Protein AF-A0A9W7WI39-F1 (afdb_monomer_lite)

Sequence (140 aa):
MQDAYNVEIGFVKQILSLNLVPRKNATNCGKNDTSLCDFSEMWYGVFLWAVVSSLVFHLPAALLALATLRRHKMARFFPIAILLMGIIGPLFEGVLTSAAIAGVYKAAGKSMFSLEALVYGVGQSLCIFIISFLRILATL

Structure (mmCIF, N/CA/C/O backbone):
data_AF-A0A9W7WI39-F1
#
_entry.id   AF-A0A9W7WI39-F1
#
loop_
_atom_site.group_PDB
_atom_site.id
_atom_site.type_symbol
_atom_site.label_atom_id
_atom_site.label_alt_id
_atom_site.label_comp_id
_atom_site.label_asym_id
_atom_site.label_entity_id
_atom_site.label_seq_id
_atom_site.pdbx_PDB_ins_code
_atom_site.Cartn_x
_atom_site.Cartn_y
_atom_site.Cartn_z
_atom_site.occupancy
_atom_site.B_iso_or_equiv
_atom_site.auth_seq_id
_atom_site.auth_comp_id
_atom_site.auth_asym_id
_atom_site.auth_atom_id
_atom_site.pdbx_PDB_model_num
ATOM 1 N N . MET A 1 1 ? 25.135 12.520 17.293 1.00 61.25 1 MET A N 1
ATOM 2 C CA . MET A 1 1 ? 24.264 13.053 16.215 1.00 61.25 1 MET A CA 1
ATOM 3 C C . MET A 1 1 ? 24.560 12.378 14.880 1.00 61.25 1 MET A C 1
ATOM 5 O O . MET A 1 1 ? 23.618 11.959 14.225 1.00 61.25 1 MET A O 1
ATOM 9 N N . GLN A 1 2 ? 25.839 12.199 14.520 1.00 70.56 2 GLN A N 1
ATOM 10 C CA . GLN A 1 2 ? 26.267 11.526 13.285 1.00 70.56 2 GLN A CA 1
ATOM 11 C C . GLN A 1 2 ? 25.755 10.063 13.173 1.00 70.56 2 GLN A C 1
ATOM 13 O O . GLN A 1 2 ? 25.346 9.604 12.114 1.00 70.56 2 GLN A O 1
ATOM 18 N N . ASP A 1 3 ? 25.705 9.322 14.279 1.00 74.94 3 ASP A N 1
ATOM 19 C CA . ASP A 1 3 ? 25.291 7.908 14.239 1.00 74.94 3 ASP A CA 1
ATOM 20 C C . ASP A 1 3 ? 23.775 7.725 14.085 1.00 74.94 3 ASP A C 1
ATOM 22 O O . ASP A 1 3 ? 23.326 6.807 13.407 1.00 74.94 3 ASP A O 1
ATOM 26 N N . ALA A 1 4 ? 22.978 8.640 14.647 1.00 71.25 4 ALA A N 1
ATOM 27 C CA . ALA A 1 4 ? 21.520 8.586 14.558 1.00 71.25 4 ALA A CA 1
ATOM 28 C C . ALA A 1 4 ? 21.022 8.813 13.121 1.00 71.25 4 ALA A C 1
ATOM 30 O O . ALA A 1 4 ? 20.144 8.081 12.672 1.00 71.25 4 ALA A O 1
ATOM 31 N N . TYR A 1 5 ? 21.626 9.750 12.371 1.00 75.94 5 TYR A N 1
ATOM 32 C CA . TYR A 1 5 ? 21.258 9.933 10.962 1.00 75.94 5 TYR A CA 1
ATOM 33 C C . TYR A 1 5 ? 21.665 8.722 10.120 1.00 75.94 5 TYR A C 1
ATOM 35 O O . TYR A 1 5 ? 20.943 8.348 9.205 1.00 75.94 5 TYR A O 1
ATOM 43 N N . ASN A 1 6 ? 22.814 8.096 10.402 1.00 78.25 6 ASN A N 1
ATOM 44 C CA . ASN A 1 6 ? 23.265 6.931 9.639 1.00 78.25 6 ASN A CA 1
ATOM 45 C C . ASN A 1 6 ? 22.315 5.748 9.840 1.00 78.25 6 ASN A C 1
ATOM 47 O O . ASN A 1 6 ? 22.000 5.040 8.884 1.00 78.25 6 ASN A O 1
ATOM 51 N N . VAL A 1 7 ? 21.826 5.567 11.070 1.00 79.25 7 VAL A N 1
ATOM 52 C CA . VAL A 1 7 ? 20.806 4.565 11.400 1.00 79.25 7 VAL A CA 1
ATOM 53 C C . VAL A 1 7 ? 19.485 4.880 10.700 1.00 79.25 7 VAL A C 1
ATOM 55 O O . VAL A 1 7 ? 18.900 3.982 10.101 1.00 79.25 7 VAL A O 1
ATOM 58 N N . GLU A 1 8 ? 19.037 6.137 10.711 1.00 79.19 8 GLU A N 1
ATOM 59 C CA . GLU A 1 8 ? 17.804 6.554 10.033 1.00 79.19 8 GLU A CA 1
ATOM 60 C C . GLU A 1 8 ? 17.891 6.341 8.515 1.00 79.19 8 GLU A C 1
ATOM 62 O O . GLU A 1 8 ? 17.022 5.700 7.926 1.00 79.19 8 GLU A O 1
ATOM 67 N N . ILE A 1 9 ? 18.982 6.779 7.882 1.00 77.31 9 ILE A N 1
ATOM 68 C CA . ILE A 1 9 ? 19.222 6.578 6.447 1.00 77.31 9 ILE A CA 1
ATOM 69 C C . ILE A 1 9 ? 19.330 5.085 6.120 1.00 77.31 9 ILE A C 1
ATOM 71 O O . ILE A 1 9 ? 18.782 4.641 5.112 1.00 77.31 9 ILE A O 1
ATOM 75 N N . GLY A 1 10 ? 19.996 4.292 6.963 1.00 77.12 10 GLY A N 1
ATOM 76 C CA . GLY A 1 10 ? 20.097 2.842 6.800 1.00 77.12 10 GLY A CA 1
ATOM 77 C C . GLY A 1 10 ? 18.735 2.153 6.866 1.00 77.12 10 GLY A C 1
ATOM 78 O O . GLY A 1 10 ? 18.413 1.334 6.005 1.00 77.12 10 GLY A O 1
ATOM 79 N N . PHE A 1 11 ? 17.904 2.540 7.833 1.00 78.25 11 PHE A N 1
ATOM 80 C CA . PHE A 1 11 ? 16.552 2.019 8.008 1.00 78.25 11 PHE A CA 1
ATOM 81 C C . PHE A 1 11 ? 15.632 2.400 6.845 1.00 78.25 11 PHE A C 1
ATOM 83 O O . PHE A 1 11 ? 14.968 1.537 6.271 1.00 78.25 11 PHE A O 1
ATOM 90 N N . VAL A 1 12 ? 15.645 3.668 6.428 1.00 75.31 12 VAL A N 1
ATOM 91 C CA . VAL A 1 12 ? 14.885 4.141 5.262 1.00 75.31 12 VAL A CA 1
ATOM 92 C C . VAL A 1 12 ? 15.345 3.412 4.004 1.00 75.31 12 VAL A C 1
ATOM 94 O O . VAL A 1 12 ? 14.517 2.931 3.236 1.00 75.31 12 VAL A O 1
ATOM 97 N N . LYS A 1 13 ? 16.656 3.234 3.813 1.00 72.81 13 LYS A N 1
ATOM 98 C CA . LYS A 1 13 ? 17.196 2.475 2.682 1.00 72.81 13 LYS A CA 1
ATOM 99 C C . LYS A 1 13 ? 16.758 1.011 2.720 1.00 72.81 13 LYS A C 1
ATOM 101 O O . LYS A 1 13 ? 16.452 0.477 1.664 1.00 72.81 13 LYS A O 1
ATOM 106 N N . GLN A 1 14 ? 16.679 0.387 3.894 1.00 75.31 14 GLN A N 1
ATOM 107 C CA . GLN A 1 14 ? 16.212 -0.993 4.067 1.00 75.31 14 GLN A CA 1
ATOM 108 C C . GLN A 1 14 ? 14.711 -1.152 3.786 1.00 75.31 14 GLN A C 1
ATOM 110 O O . GLN A 1 14 ? 14.293 -2.155 3.202 1.00 75.31 14 GLN A O 1
ATOM 115 N N . ILE A 1 15 ? 13.900 -0.171 4.187 1.00 76.62 15 ILE A N 1
ATOM 116 C CA . ILE A 1 15 ? 12.468 -0.125 3.875 1.00 76.62 15 ILE A CA 1
ATOM 117 C C . ILE A 1 15 ? 12.269 0.055 2.370 1.00 76.62 15 ILE A C 1
ATOM 119 O O . ILE A 1 15 ? 11.524 -0.692 1.735 1.00 76.62 15 ILE A O 1
ATOM 123 N N . LEU A 1 16 ? 12.966 1.031 1.789 1.00 72.50 16 LEU A N 1
ATOM 124 C CA . LEU A 1 16 ? 12.878 1.342 0.369 1.00 72.50 16 LEU A CA 1
ATOM 125 C C . LEU A 1 16 ? 13.467 0.232 -0.491 1.00 72.50 16 LEU A C 1
ATOM 127 O O . LEU A 1 16 ? 12.944 -0.036 -1.561 1.00 72.50 16 LEU A O 1
ATOM 131 N N . SER A 1 17 ? 14.512 -0.467 -0.057 1.00 67.69 17 SER A N 1
ATOM 132 C CA . SER A 1 17 ? 15.098 -1.548 -0.849 1.00 67.69 17 SER A CA 1
ATOM 133 C C . SER A 1 17 ? 14.164 -2.745 -1.017 1.00 67.69 17 SER A C 1
ATOM 135 O O . SER A 1 17 ? 14.501 -3.621 -1.805 1.00 67.69 17 SER A O 1
ATOM 137 N N . LEU A 1 18 ? 13.004 -2.778 -0.332 1.00 65.56 18 LEU A N 1
ATOM 138 C CA . LEU A 1 18 ? 11.973 -3.806 -0.497 1.00 65.56 18 LEU A CA 1
ATOM 139 C C . LEU A 1 18 ? 12.595 -5.211 -0.438 1.00 65.56 18 LEU A C 1
ATOM 141 O O . LEU A 1 18 ? 12.394 -6.022 -1.331 1.00 65.56 18 LEU A O 1
ATOM 145 N N . ASN A 1 19 ? 13.336 -5.529 0.633 1.00 66.50 19 ASN A N 1
ATOM 146 C CA . ASN A 1 19 ? 13.960 -6.859 0.804 1.00 66.50 19 ASN A CA 1
ATOM 147 C C . ASN A 1 19 ? 12.952 -8.034 0.793 1.00 66.50 19 ASN A C 1
ATOM 149 O O . ASN A 1 19 ? 13.354 -9.192 0.774 1.00 66.50 19 ASN A O 1
ATOM 153 N N . LEU A 1 20 ? 11.650 -7.740 0.820 1.00 66.50 20 LEU A N 1
ATOM 154 C CA . LEU A 1 20 ? 10.556 -8.703 0.691 1.00 66.50 20 LEU A CA 1
ATOM 155 C C . LEU A 1 20 ? 10.176 -9.004 -0.770 1.00 66.50 20 LEU A C 1
ATOM 157 O O . LEU A 1 20 ? 9.509 -10.004 -1.022 1.00 66.50 20 LEU A O 1
ATOM 161 N N . VAL A 1 21 ? 10.560 -8.154 -1.728 1.00 72.50 21 VAL A N 1
ATOM 162 C CA . VAL A 1 21 ? 10.290 -8.372 -3.154 1.00 72.50 21 VAL A CA 1
ATOM 163 C C . VAL A 1 21 ? 11.329 -9.348 -3.706 1.00 72.50 21 VAL A C 1
ATOM 165 O O . VAL A 1 21 ? 12.528 -9.085 -3.585 1.00 72.50 21 VAL A O 1
ATOM 168 N N . PRO A 1 22 ? 10.907 -10.463 -4.329 1.00 70.62 22 PRO A N 1
ATOM 169 C CA . PRO A 1 22 ? 11.833 -11.405 -4.942 1.00 70.62 22 PRO A CA 1
ATOM 170 C C . PRO A 1 22 ? 12.627 -10.722 -6.055 1.00 70.62 22 PRO A C 1
ATOM 172 O O . PRO A 1 22 ? 12.058 -10.358 -7.083 1.00 70.62 22 PRO A O 1
ATOM 175 N N . ARG A 1 23 ? 13.936 -10.558 -5.845 1.00 72.00 23 ARG A N 1
ATOM 176 C CA . ARG A 1 23 ? 14.826 -9.924 -6.816 1.00 72.00 23 ARG A CA 1
ATOM 177 C C . ARG A 1 23 ? 15.429 -10.953 -7.755 1.00 72.00 23 ARG A C 1
ATOM 179 O O . ARG A 1 23 ? 15.997 -11.950 -7.303 1.00 72.00 23 ARG A O 1
ATOM 186 N N . LYS A 1 24 ? 15.347 -10.717 -9.059 1.00 68.75 24 LYS A N 1
ATOM 187 C CA . LYS A 1 24 ? 16.058 -11.534 -10.040 1.00 68.75 24 LYS A CA 1
ATOM 188 C C . LYS A 1 24 ? 17.462 -10.964 -10.205 1.00 68.75 24 LYS A C 1
ATOM 190 O O . LYS A 1 24 ? 17.636 -9.763 -10.385 1.00 68.75 24 LYS A O 1
ATOM 195 N N . ASN A 1 25 ? 18.478 -11.826 -10.172 1.00 63.22 25 ASN A N 1
ATOM 196 C CA . ASN A 1 25 ? 19.858 -11.445 -10.491 1.00 63.22 25 ASN A CA 1
ATOM 197 C C . ASN A 1 25 ? 19.978 -11.134 -11.994 1.00 63.22 25 ASN A C 1
ATOM 199 O O . ASN A 1 25 ? 20.478 -11.942 -12.774 1.00 63.22 25 ASN A O 1
ATOM 203 N N . ALA A 1 26 ? 19.460 -9.985 -12.420 1.00 57.00 26 ALA A N 1
ATOM 204 C CA . ALA A 1 26 ? 19.553 -9.503 -13.785 1.00 57.00 26 ALA A CA 1
ATOM 205 C C . ALA A 1 26 ? 20.764 -8.574 -13.912 1.00 57.00 26 ALA A C 1
ATOM 207 O O . ALA A 1 26 ? 20.791 -7.479 -13.357 1.00 57.00 26 ALA A O 1
ATOM 208 N N . THR A 1 27 ? 21.744 -8.984 -14.715 1.00 56.88 27 THR A N 1
ATOM 209 C CA . THR A 1 27 ? 22.959 -8.223 -15.061 1.00 56.88 27 THR A CA 1
ATOM 210 C C . THR A 1 27 ? 22.695 -6.879 -15.762 1.00 56.88 27 THR A C 1
ATOM 212 O O . THR A 1 27 ? 23.622 -6.090 -15.917 1.00 56.88 27 THR A O 1
ATOM 215 N N . ASN A 1 28 ? 21.447 -6.601 -16.162 1.00 57.09 28 ASN A N 1
ATOM 216 C CA . ASN A 1 28 ? 21.026 -5.389 -16.881 1.00 57.09 28 ASN A CA 1
ATOM 217 C C . ASN A 1 28 ? 20.343 -4.334 -15.995 1.00 57.09 28 ASN A C 1
ATOM 219 O O . ASN A 1 28 ? 20.105 -3.218 -16.453 1.00 57.09 28 ASN A O 1
ATOM 223 N N . CYS A 1 29 ? 20.004 -4.668 -14.747 1.00 64.31 29 CYS A N 1
ATOM 224 C CA . CYS A 1 29 ? 19.558 -3.667 -13.788 1.00 64.31 29 CYS A CA 1
ATOM 225 C C . CYS A 1 29 ? 20.831 -3.002 -13.264 1.00 64.31 29 CYS A C 1
ATOM 227 O O . CYS A 1 29 ? 21.672 -3.675 -12.670 1.00 64.31 29 CYS A O 1
ATOM 229 N N . GLY A 1 30 ? 21.043 -1.722 -13.584 1.00 58.12 30 GLY A N 1
ATOM 230 C CA . GLY A 1 30 ? 22.230 -0.989 -13.141 1.00 58.12 30 GLY A CA 1
ATOM 231 C C . GLY A 1 30 ? 22.486 -1.195 -11.644 1.00 58.12 30 GLY A C 1
ATOM 232 O O . GLY A 1 30 ? 21.556 -1.467 -10.893 1.00 58.12 30 GLY A O 1
ATOM 233 N N . LYS A 1 31 ? 23.747 -1.051 -11.223 1.00 56.97 31 LYS A N 1
ATOM 234 C CA . LYS A 1 31 ? 24.326 -1.350 -9.890 1.00 56.97 31 LYS A CA 1
ATOM 235 C C . LYS A 1 31 ? 23.686 -0.626 -8.677 1.00 56.97 31 LYS A C 1
ATOM 237 O O . LYS A 1 31 ? 24.311 -0.519 -7.629 1.00 56.97 31 LYS A O 1
ATOM 242 N N . ASN A 1 32 ? 22.486 -0.075 -8.833 1.00 63.75 32 ASN A N 1
ATOM 243 C CA . ASN A 1 32 ? 21.680 0.559 -7.808 1.00 63.75 32 ASN A CA 1
ATOM 244 C C . ASN A 1 32 ? 20.742 -0.474 -7.179 1.00 63.75 32 ASN A C 1
ATOM 246 O O . ASN A 1 32 ? 19.726 -0.849 -7.767 1.00 63.75 32 ASN A O 1
ATOM 250 N N . ASP A 1 33 ? 21.025 -0.838 -5.930 1.00 67.19 33 ASP A N 1
ATOM 251 C CA . ASP A 1 33 ? 20.254 -1.790 -5.117 1.00 67.19 33 ASP A CA 1
ATOM 252 C C . ASP A 1 33 ? 18.813 -1.338 -4.793 1.00 67.19 33 ASP A C 1
ATOM 254 O O . ASP A 1 33 ? 18.154 -1.920 -3.933 1.00 67.19 33 ASP A O 1
ATOM 258 N N . THR A 1 34 ? 18.283 -0.305 -5.444 1.00 76.19 34 THR A N 1
ATOM 259 C CA . THR A 1 34 ? 16.939 0.259 -5.227 1.00 76.19 34 THR A CA 1
ATOM 260 C C . THR A 1 34 ? 16.099 0.319 -6.503 1.00 76.19 34 THR A C 1
ATOM 262 O O . THR A 1 34 ? 14.990 0.847 -6.473 1.00 76.19 34 THR A O 1
ATOM 265 N N . SER A 1 35 ? 16.599 -0.196 -7.629 1.00 81.94 35 SER A N 1
ATOM 266 C CA . SER A 1 35 ? 15.818 -0.299 -8.866 1.00 81.94 35 SER A CA 1
ATOM 267 C C . SER A 1 35 ? 15.150 -1.675 -8.984 1.00 81.94 35 SER A C 1
ATOM 269 O O . SER A 1 35 ? 15.670 -2.678 -8.486 1.00 81.94 35 SER A O 1
ATOM 271 N N . LEU A 1 36 ? 13.973 -1.688 -9.605 1.00 84.00 36 LEU A N 1
ATOM 272 C CA . LEU A 1 36 ? 13.141 -2.836 -9.949 1.00 84.00 36 LEU A CA 1
ATOM 273 C C . LEU A 1 36 ? 13.061 -2.869 -11.481 1.00 84.00 36 LEU A C 1
ATOM 275 O O . LEU A 1 36 ? 12.634 -1.891 -12.105 1.00 84.00 36 LEU A O 1
ATOM 279 N N . CYS A 1 37 ? 13.510 -3.959 -12.093 1.00 84.31 37 CYS A N 1
ATOM 280 C CA . CYS A 1 37 ? 13.677 -4.045 -13.549 1.00 84.31 37 CYS A CA 1
ATOM 281 C C . CYS A 1 37 ? 12.781 -5.105 -14.185 1.00 84.31 3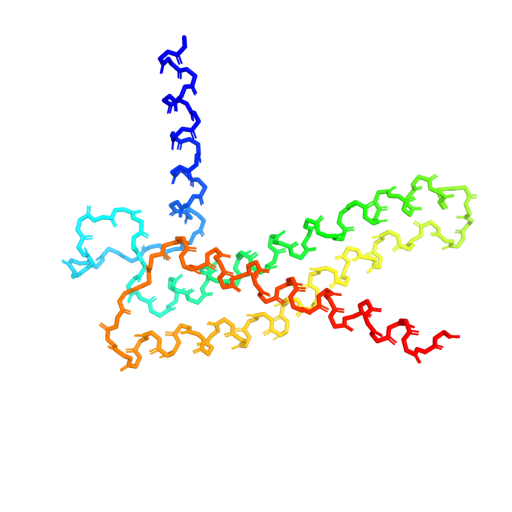7 CYS A C 1
ATOM 283 O O . CYS A 1 37 ? 12.377 -4.976 -15.349 1.00 84.31 37 CYS A O 1
ATOM 285 N N . ASP A 1 38 ? 12.451 -6.150 -13.433 1.00 88.50 38 ASP A N 1
ATOM 286 C CA . ASP A 1 38 ? 11.523 -7.163 -13.900 1.00 88.50 38 ASP A CA 1
ATOM 287 C C . ASP A 1 38 ? 10.077 -6.768 -13.623 1.00 88.50 38 ASP A C 1
ATOM 289 O O . ASP A 1 38 ? 9.752 -6.107 -12.639 1.00 88.50 38 ASP A O 1
ATOM 293 N N . PHE A 1 39 ? 9.179 -7.210 -14.506 1.00 91.06 39 PHE A N 1
ATOM 294 C CA . PHE A 1 39 ? 7.746 -6.956 -14.363 1.00 91.06 39 PHE A CA 1
ATOM 295 C C . PHE A 1 39 ? 7.238 -7.395 -12.988 1.00 91.06 39 PHE A C 1
ATOM 297 O O . PHE A 1 39 ? 6.579 -6.619 -12.305 1.00 91.06 39 PHE A O 1
ATOM 304 N N . SER A 1 40 ? 7.595 -8.611 -12.565 1.00 91.31 40 SER A N 1
ATOM 305 C CA . SER A 1 40 ? 7.178 -9.149 -11.273 1.00 91.31 40 SER A CA 1
ATOM 306 C C . SER A 1 40 ? 7.713 -8.313 -10.112 1.00 91.31 40 SER A C 1
ATOM 308 O O . SER A 1 40 ? 6.970 -8.057 -9.176 1.00 91.31 40 SER A O 1
ATOM 310 N N . GLU A 1 41 ? 8.955 -7.827 -10.180 1.00 90.19 41 GLU A N 1
ATOM 311 C CA . GLU A 1 41 ? 9.536 -6.968 -9.138 1.00 90.19 41 GLU A CA 1
ATOM 312 C C . GLU A 1 41 ? 8.767 -5.652 -8.995 1.00 90.19 41 GLU A C 1
ATOM 314 O O . GLU A 1 41 ? 8.403 -5.262 -7.888 1.00 90.19 41 GLU A O 1
ATOM 319 N N . MET A 1 42 ? 8.484 -4.987 -10.119 1.00 93.50 42 MET A N 1
ATOM 320 C CA . MET A 1 42 ? 7.719 -3.737 -10.147 1.00 93.50 42 MET A CA 1
ATOM 321 C C . MET A 1 42 ? 6.290 -3.955 -9.649 1.00 93.50 42 MET A C 1
ATOM 323 O O . MET A 1 42 ? 5.797 -3.211 -8.802 1.00 93.50 42 MET A O 1
ATOM 327 N N . TRP A 1 43 ? 5.641 -5.009 -10.142 1.00 94.06 43 TRP A N 1
ATOM 328 C CA . TRP A 1 43 ? 4.274 -5.363 -9.785 1.00 94.06 43 TRP A CA 1
ATOM 329 C C . TRP A 1 43 ? 4.143 -5.670 -8.293 1.00 94.06 43 TRP A C 1
ATOM 331 O O . TRP A 1 43 ? 3.320 -5.049 -7.618 1.00 94.06 43 TRP A O 1
ATOM 341 N N . TYR A 1 44 ? 4.984 -6.565 -7.764 1.00 91.94 44 TYR A N 1
ATOM 342 C CA . TYR A 1 44 ? 4.996 -6.898 -6.340 1.00 91.94 44 TYR A CA 1
ATOM 343 C C . TYR A 1 44 ? 5.387 -5.701 -5.479 1.00 91.94 44 TYR A C 1
ATOM 345 O O . TYR A 1 44 ? 4.809 -5.532 -4.411 1.00 91.94 44 TYR A O 1
ATOM 353 N N . GLY A 1 45 ? 6.317 -4.856 -5.931 1.00 92.38 45 GLY A N 1
ATOM 354 C CA . GLY A 1 45 ? 6.709 -3.643 -5.218 1.00 92.38 45 GLY A CA 1
ATOM 355 C C . GLY A 1 45 ? 5.531 -2.697 -4.989 1.00 92.38 45 GLY A C 1
ATOM 356 O O . GLY A 1 45 ? 5.255 -2.331 -3.847 1.00 92.38 45 GLY A O 1
ATOM 357 N N . VAL A 1 46 ? 4.804 -2.340 -6.054 1.00 95.19 46 VAL A N 1
ATOM 358 C CA . VAL A 1 46 ? 3.624 -1.459 -5.958 1.00 95.19 46 VAL A CA 1
ATOM 359 C C . VAL A 1 46 ? 2.519 -2.123 -5.132 1.00 95.19 46 VAL A C 1
ATOM 361 O O . VAL A 1 46 ? 1.969 -1.502 -4.222 1.00 95.19 46 VAL A O 1
ATOM 364 N N . PHE A 1 47 ? 2.238 -3.401 -5.398 1.00 94.69 47 PHE A N 1
ATOM 365 C CA . PHE A 1 47 ? 1.188 -4.153 -4.712 1.00 94.69 47 PHE A CA 1
ATOM 366 C C . PHE A 1 47 ? 1.441 -4.267 -3.203 1.00 94.69 47 PHE A C 1
ATOM 368 O O . PHE A 1 47 ? 0.540 -4.028 -2.399 1.00 94.69 47 PHE A O 1
ATOM 375 N N . LEU A 1 48 ? 2.673 -4.585 -2.798 1.00 93.06 48 LEU A N 1
ATOM 376 C CA . LEU A 1 48 ? 3.044 -4.703 -1.389 1.00 93.06 48 LEU A CA 1
ATOM 377 C C . LEU A 1 48 ? 2.850 -3.366 -0.673 1.00 93.06 48 LEU A C 1
ATOM 379 O O . LEU A 1 48 ? 2.248 -3.328 0.400 1.00 93.06 48 LEU A O 1
ATOM 383 N N . TRP A 1 49 ? 3.282 -2.261 -1.284 1.00 93.81 49 TRP A N 1
ATOM 384 C CA . TRP A 1 49 ? 3.071 -0.927 -0.723 1.00 93.81 49 TRP A CA 1
ATOM 385 C C . TRP A 1 49 ? 1.595 -0.521 -0.665 1.00 93.81 49 TRP A C 1
ATOM 387 O O . TRP A 1 49 ? 1.197 0.158 0.286 1.00 93.81 49 TRP A O 1
ATOM 397 N N . ALA A 1 50 ? 0.761 -0.975 -1.603 1.00 94.69 50 ALA A N 1
ATOM 398 C CA . ALA A 1 50 ? -0.691 -0.800 -1.532 1.00 94.69 50 ALA A CA 1
ATOM 399 C C . ALA A 1 50 ? -1.299 -1.550 -0.330 1.00 94.69 50 ALA A C 1
ATOM 401 O O . ALA A 1 50 ? -2.044 -0.965 0.455 1.00 94.69 50 ALA A O 1
ATOM 402 N N . VAL A 1 51 ? -0.921 -2.812 -0.102 1.00 93.00 51 VAL A N 1
ATOM 403 C CA . VAL A 1 51 ? -1.392 -3.593 1.061 1.00 93.00 51 VAL A CA 1
ATOM 404 C C . VAL A 1 51 ? -0.921 -2.971 2.378 1.00 93.00 51 VAL A C 1
ATOM 406 O O . VAL A 1 51 ? -1.722 -2.788 3.296 1.00 93.00 51 VAL A O 1
ATOM 409 N N . VAL A 1 52 ? 0.362 -2.607 2.473 1.00 93.56 52 VAL A N 1
ATOM 410 C CA . VAL A 1 52 ? 0.936 -1.988 3.680 1.00 93.56 52 VAL A CA 1
ATOM 411 C C . VAL A 1 52 ? 0.230 -0.673 4.002 1.00 93.56 52 VAL A C 1
ATOM 413 O O . VAL A 1 52 ? -0.189 -0.468 5.139 1.00 93.56 52 VAL A O 1
ATOM 416 N N . SER A 1 53 ? 0.046 0.203 3.014 1.00 94.19 53 SER A N 1
ATOM 417 C CA . SER A 1 53 ? -0.649 1.480 3.218 1.00 94.19 53 SER A CA 1
ATOM 418 C C . SER A 1 53 ? -2.122 1.295 3.587 1.00 94.19 53 SER A C 1
ATOM 420 O O . SER A 1 53 ? -2.606 1.961 4.500 1.00 94.19 53 SER A O 1
ATOM 422 N N . SER A 1 54 ? -2.826 0.346 2.967 1.00 93.75 54 SER A N 1
ATOM 423 C CA . SER A 1 54 ? -4.203 0.012 3.344 1.00 93.75 54 SER A CA 1
ATOM 424 C C . SER A 1 54 ? -4.303 -0.447 4.803 1.00 93.75 54 SER A C 1
ATOM 426 O O . SER A 1 54 ? -5.165 0.029 5.549 1.00 93.75 54 SER A O 1
ATOM 428 N N . LEU A 1 55 ? -3.387 -1.308 5.258 1.00 93.31 55 LEU A N 1
ATOM 429 C CA . LEU A 1 55 ? -3.336 -1.741 6.656 1.00 93.31 55 LEU A CA 1
ATOM 430 C C . LEU A 1 55 ? -3.065 -0.578 7.613 1.00 93.31 55 LEU A C 1
ATOM 432 O O . LEU A 1 55 ? -3.666 -0.538 8.683 1.00 93.31 55 LEU A O 1
ATOM 436 N N . VAL A 1 56 ? -2.228 0.390 7.235 1.00 93.38 56 VAL A N 1
ATOM 437 C CA . VAL A 1 56 ? -1.974 1.593 8.049 1.00 93.38 56 VAL A CA 1
ATOM 438 C C . VAL A 1 56 ? -3.249 2.410 8.276 1.00 93.38 56 VAL A C 1
ATOM 440 O O . VAL A 1 56 ? -3.416 2.952 9.365 1.00 93.38 56 VAL A O 1
ATOM 443 N N . PHE A 1 57 ? -4.182 2.461 7.320 1.00 91.12 57 PHE A N 1
ATOM 444 C CA . PHE A 1 57 ? -5.478 3.123 7.524 1.00 91.12 57 PHE A CA 1
ATOM 445 C C . PHE A 1 57 ? -6.452 2.282 8.363 1.00 91.12 57 PHE A C 1
ATOM 447 O O . PHE A 1 57 ? -7.164 2.813 9.219 1.00 91.12 57 PHE A O 1
ATOM 454 N N . HIS A 1 58 ? -6.476 0.963 8.158 1.00 92.25 58 HIS A N 1
ATOM 455 C CA . HIS A 1 58 ? -7.448 0.074 8.802 1.00 92.25 58 HIS A CA 1
ATOM 456 C C . HIS A 1 58 ? -7.048 -0.357 10.222 1.00 92.25 58 HIS A C 1
ATOM 458 O O . HIS A 1 58 ? -7.928 -0.601 11.045 1.00 92.25 58 HIS A O 1
ATOM 464 N N . LEU A 1 59 ? -5.754 -0.424 10.554 1.00 93.88 59 LEU A N 1
ATOM 465 C CA . LEU A 1 59 ? -5.271 -0.816 11.885 1.00 93.88 59 LEU A CA 1
ATOM 466 C C . LEU A 1 59 ? -5.712 0.164 12.987 1.00 93.88 59 LEU A C 1
ATOM 468 O O . LEU A 1 59 ? -6.294 -0.304 13.968 1.00 93.88 59 LEU A O 1
ATOM 472 N N . PRO A 1 60 ? -5.530 1.495 12.858 1.00 93.19 60 PRO A N 1
ATOM 473 C CA . PRO A 1 60 ? -6.056 2.449 13.831 1.00 93.19 60 PRO A CA 1
ATOM 474 C C . PRO A 1 60 ? -7.575 2.342 13.975 1.00 93.19 60 PRO A C 1
ATOM 476 O O . PRO A 1 60 ? -8.082 2.305 15.094 1.00 93.19 60 PRO A O 1
ATOM 479 N N . ALA A 1 61 ? -8.304 2.210 12.862 1.00 91.25 61 ALA A N 1
ATOM 480 C CA . ALA A 1 61 ? -9.755 2.039 12.881 1.00 91.25 61 ALA A CA 1
ATOM 481 C C . ALA A 1 61 ? -10.175 0.755 13.620 1.00 91.25 61 ALA A C 1
ATOM 483 O O . ALA A 1 61 ? -11.084 0.783 14.451 1.00 91.25 61 ALA A O 1
ATOM 484 N N . ALA A 1 62 ? -9.479 -0.359 13.385 1.00 92.88 62 ALA A N 1
ATOM 485 C CA . ALA A 1 62 ? -9.725 -1.626 14.062 1.00 92.88 62 ALA A CA 1
ATOM 486 C C . ALA A 1 62 ? -9.400 -1.553 15.561 1.00 92.88 62 ALA A C 1
ATOM 488 O O . ALA A 1 62 ? -10.171 -2.063 16.375 1.00 92.88 62 ALA A O 1
ATOM 489 N N . LEU A 1 63 ? -8.306 -0.890 15.949 1.00 93.25 63 LEU A N 1
ATOM 490 C CA . LEU A 1 63 ? -7.945 -0.673 17.354 1.00 93.25 63 LEU A CA 1
ATOM 491 C C . LEU A 1 63 ? -8.979 0.198 18.077 1.00 93.25 63 LEU A C 1
ATOM 493 O O . LEU A 1 63 ? -9.408 -0.148 19.178 1.00 93.25 63 LEU A O 1
ATOM 497 N N . LEU A 1 64 ? -9.429 1.286 17.447 1.00 93.19 64 LEU A N 1
ATOM 498 C CA . LEU A 1 64 ? -10.484 2.154 17.977 1.00 93.19 64 LEU A CA 1
ATOM 499 C C . LEU A 1 64 ? -11.814 1.405 18.117 1.00 93.19 64 LEU A C 1
ATOM 501 O O . LEU A 1 64 ? -12.479 1.501 19.154 1.00 93.19 64 LEU A O 1
ATOM 505 N N . ALA A 1 65 ? -12.176 0.601 17.115 1.00 92.62 65 ALA A N 1
ATOM 506 C CA . ALA A 1 65 ? -13.350 -0.261 17.165 1.00 92.62 65 ALA A CA 1
ATOM 507 C C . ALA A 1 65 ? -13.228 -1.300 18.286 1.00 92.62 65 ALA A C 1
ATOM 509 O O . ALA A 1 65 ? -14.186 -1.521 19.022 1.00 92.62 65 ALA A O 1
ATOM 510 N N . LEU A 1 66 ? -12.052 -1.901 18.479 1.00 91.81 66 LEU A N 1
ATOM 511 C CA . LEU A 1 66 ? -11.818 -2.880 19.538 1.00 91.81 66 LEU A CA 1
ATOM 512 C C . LEU A 1 66 ? -11.938 -2.232 20.920 1.00 91.81 66 LEU A C 1
ATOM 514 O O . LEU A 1 66 ? -12.634 -2.764 21.785 1.00 91.81 66 LEU A O 1
ATOM 518 N N . ALA A 1 67 ? -11.318 -1.069 21.126 1.00 91.69 67 ALA A N 1
ATOM 519 C CA . ALA A 1 67 ? -11.394 -0.331 22.384 1.00 91.69 67 ALA A CA 1
ATOM 520 C C . ALA A 1 67 ? -12.843 0.033 22.746 1.00 91.69 67 ALA A C 1
ATOM 522 O O . ALA A 1 67 ? -13.260 -0.162 23.892 1.00 91.69 67 ALA A O 1
ATOM 523 N N . THR A 1 68 ? -13.615 0.482 21.753 1.00 91.00 68 THR A N 1
ATOM 524 C CA . THR A 1 68 ? -15.008 0.926 21.916 1.00 91.00 68 THR A CA 1
ATOM 525 C C . THR A 1 68 ? -15.983 -0.246 22.071 1.00 91.00 68 THR A C 1
ATOM 527 O O . THR A 1 68 ? -16.859 -0.223 22.933 1.00 91.00 68 THR A O 1
ATOM 530 N N . LEU A 1 69 ? -15.827 -1.313 21.282 1.00 90.00 69 LEU A N 1
ATOM 531 C CA . LEU A 1 69 ? -16.824 -2.386 21.144 1.00 90.00 69 LEU A CA 1
ATOM 532 C C . LEU A 1 69 ? -16.480 -3.666 21.925 1.00 90.00 69 LEU A C 1
ATOM 534 O O . LEU A 1 69 ? -17.285 -4.598 21.945 1.00 90.00 69 LEU A O 1
ATOM 538 N N . ARG A 1 70 ? -15.340 -3.733 22.635 1.00 85.88 70 ARG A N 1
ATOM 539 C CA . ARG A 1 70 ? -14.904 -4.928 23.404 1.00 85.88 70 ARG A CA 1
ATOM 540 C C . ARG A 1 70 ? -15.950 -5.492 24.376 1.00 85.88 70 ARG A C 1
ATOM 542 O O . ARG A 1 70 ? -15.960 -6.699 24.644 1.00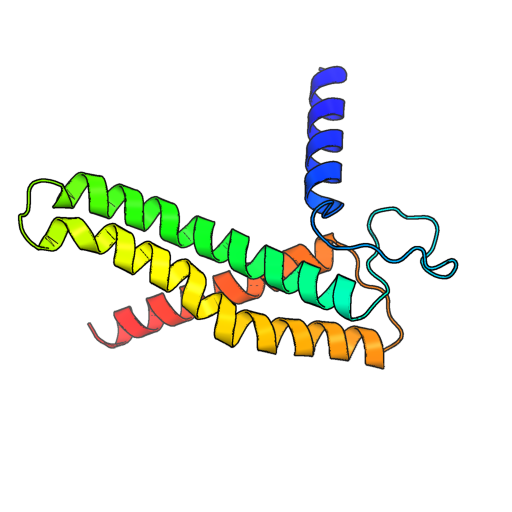 85.88 70 ARG A O 1
ATOM 549 N N . ARG A 1 71 ? -16.828 -4.640 24.919 1.00 86.94 71 ARG A N 1
ATOM 550 C CA . ARG A 1 71 ? -17.868 -5.022 25.896 1.00 86.94 71 ARG A CA 1
ATOM 551 C C . ARG A 1 71 ? -19.170 -5.509 25.248 1.00 86.94 71 ARG A C 1
ATOM 553 O O . ARG A 1 71 ? -19.993 -6.083 25.951 1.00 86.94 71 ARG A O 1
ATOM 560 N N . HIS A 1 72 ? -19.353 -5.335 23.939 1.00 87.44 72 HIS A N 1
ATOM 561 C CA . HIS A 1 72 ? -20.583 -5.718 23.245 1.00 87.44 72 HIS A CA 1
ATOM 562 C C . HIS A 1 72 ? -20.531 -7.180 22.773 1.00 87.44 72 HIS A C 1
ATOM 564 O O . HIS A 1 72 ? -19.552 -7.600 22.159 1.00 87.44 72 HIS A O 1
ATOM 570 N N . LYS A 1 73 ? -21.595 -7.960 23.012 1.00 81.88 73 LYS A N 1
ATOM 571 C CA . LYS A 1 73 ? -21.630 -9.409 22.716 1.00 81.88 73 LYS A CA 1
ATOM 572 C C . LYS A 1 73 ? -21.493 -9.731 21.218 1.00 81.88 73 LYS A C 1
ATOM 574 O O . LYS A 1 73 ? -20.769 -10.654 20.870 1.00 81.88 73 LYS A O 1
ATOM 579 N N . MET A 1 74 ? -22.145 -8.945 20.354 1.00 74.81 74 MET A N 1
ATOM 580 C CA . MET A 1 74 ? -22.100 -9.111 18.889 1.00 74.81 74 MET A CA 1
ATOM 581 C C . MET A 1 74 ? -21.094 -8.180 18.201 1.00 74.81 74 MET A C 1
ATOM 583 O O . MET A 1 74 ? -20.442 -8.580 17.243 1.00 74.81 74 MET A O 1
ATOM 587 N N . ALA A 1 75 ? -20.919 -6.949 18.696 1.00 81.81 75 ALA A N 1
ATOM 588 C CA . ALA A 1 75 ? -20.087 -5.962 18.005 1.00 81.81 75 ALA A CA 1
ATOM 589 C C . ALA A 1 75 ? -18.570 -6.160 18.215 1.00 81.81 75 ALA A C 1
ATOM 591 O O . ALA A 1 75 ? -17.755 -5.512 17.563 1.00 81.81 75 ALA A O 1
ATOM 592 N N . ARG A 1 76 ? -18.175 -7.108 19.076 1.00 85.00 76 ARG A N 1
ATOM 593 C CA . ARG A 1 76 ? -16.774 -7.486 19.317 1.00 85.00 76 ARG A CA 1
ATOM 594 C C . ARG A 1 76 ? -16.032 -7.945 18.055 1.00 85.00 76 ARG A C 1
ATOM 596 O O . ARG A 1 76 ? -14.814 -7.826 18.018 1.00 85.00 76 ARG A O 1
ATOM 603 N N . PHE A 1 77 ? -16.738 -8.457 17.044 1.00 87.81 77 PHE A N 1
ATOM 604 C CA . PHE A 1 77 ? -16.129 -8.980 15.813 1.00 87.81 77 PHE A CA 1
ATOM 605 C C . PHE A 1 77 ? -15.931 -7.924 14.709 1.00 87.81 77 PHE A C 1
ATOM 607 O O . PHE A 1 77 ? -15.262 -8.202 13.718 1.00 87.81 77 PHE A O 1
ATOM 614 N N . PHE A 1 78 ? -16.439 -6.698 14.873 1.00 89.94 78 PHE A N 1
ATOM 615 C CA . PHE A 1 78 ? -16.265 -5.621 13.885 1.00 89.94 78 PHE A CA 1
ATOM 616 C C . PHE A 1 78 ? -14.800 -5.263 13.573 1.00 89.94 78 PHE A C 1
ATOM 618 O O . PHE A 1 78 ? -14.499 -5.062 12.399 1.00 89.94 78 PHE A O 1
ATOM 625 N N . PRO A 1 79 ? -13.860 -5.236 14.541 1.00 91.12 79 PRO A N 1
ATOM 626 C CA . PRO A 1 79 ? -12.440 -5.026 14.248 1.00 91.12 79 PRO A CA 1
ATOM 627 C C . PRO A 1 79 ? -11.874 -6.037 13.245 1.00 91.12 79 PRO A C 1
ATOM 629 O O . PRO A 1 79 ? -11.058 -5.674 12.405 1.00 91.12 79 PRO A O 1
ATOM 632 N N . ILE A 1 80 ? -12.341 -7.290 13.288 1.00 91.50 80 ILE A N 1
ATOM 633 C CA . ILE A 1 80 ? -11.924 -8.328 12.337 1.00 91.50 80 ILE A CA 1
ATOM 634 C C . ILE A 1 80 ? -12.449 -7.991 10.942 1.00 91.50 80 ILE A C 1
ATOM 636 O O . ILE A 1 80 ? -11.692 -8.057 9.982 1.00 91.50 80 ILE A O 1
ATOM 640 N N . ALA A 1 81 ? -13.712 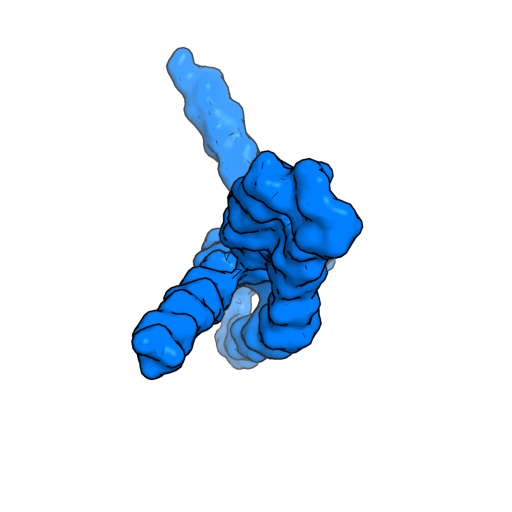-7.572 10.826 1.00 91.50 81 ALA A N 1
ATOM 641 C CA . ALA A 1 81 ? -14.280 -7.147 9.549 1.00 91.50 81 ALA A CA 1
ATOM 642 C C . ALA A 1 81 ? -13.532 -5.939 8.952 1.00 91.50 81 ALA A C 1
ATOM 644 O O . ALA A 1 81 ? -13.264 -5.926 7.754 1.00 91.50 81 ALA A O 1
ATOM 645 N N . ILE A 1 82 ? -13.131 -4.968 9.784 1.00 91.88 82 ILE A N 1
ATOM 646 C CA . ILE A 1 82 ? -12.326 -3.807 9.361 1.00 91.88 82 ILE A CA 1
ATOM 647 C C . ILE A 1 82 ? -10.966 -4.258 8.811 1.00 91.88 82 ILE A C 1
ATOM 649 O O . ILE A 1 82 ? -10.549 -3.801 7.750 1.00 91.88 82 ILE A O 1
ATOM 653 N N . LEU A 1 83 ? -10.288 -5.186 9.491 1.00 92.62 83 LEU A N 1
ATOM 654 C CA . LEU A 1 83 ? -8.997 -5.710 9.032 1.00 92.62 83 LEU A CA 1
ATOM 655 C C . LEU A 1 83 ? -9.124 -6.542 7.755 1.00 92.62 83 LEU A C 1
ATOM 657 O O . LEU A 1 83 ? -8.296 -6.407 6.858 1.00 92.62 83 LEU A O 1
ATOM 661 N N . LEU A 1 84 ? -10.171 -7.366 7.650 1.00 92.38 84 LEU A N 1
ATOM 662 C CA . LEU A 1 84 ? -10.463 -8.120 6.432 1.00 92.38 84 LEU A CA 1
ATOM 663 C C . LEU A 1 84 ? -10.692 -7.178 5.252 1.00 92.38 84 LEU A C 1
ATOM 665 O O . LEU A 1 84 ? -10.131 -7.412 4.186 1.00 92.38 84 LEU A O 1
ATOM 669 N N . MET A 1 85 ? -11.439 -6.088 5.444 1.00 88.62 85 MET A N 1
ATOM 670 C CA . MET A 1 85 ? -11.617 -5.078 4.399 1.00 88.62 85 MET A CA 1
ATOM 671 C C . MET A 1 85 ? -10.292 -4.442 3.971 1.00 88.62 85 MET A C 1
ATOM 673 O O . MET A 1 85 ? -10.030 -4.321 2.775 1.00 88.62 85 MET A O 1
ATOM 677 N N . GLY A 1 86 ? -9.417 -4.145 4.936 1.00 88.44 86 GLY A N 1
ATOM 678 C CA . GLY A 1 86 ? -8.084 -3.606 4.673 1.00 88.44 86 GLY A CA 1
ATOM 679 C C . GLY A 1 86 ? -7.170 -4.519 3.847 1.00 88.44 86 GLY A C 1
ATOM 680 O O . GLY A 1 86 ? -6.187 -4.031 3.296 1.00 88.44 86 GLY A O 1
ATOM 681 N N . ILE A 1 87 ? -7.485 -5.812 3.725 1.00 90.06 87 ILE A N 1
ATOM 682 C CA . ILE A 1 87 ? -6.711 -6.793 2.948 1.00 90.06 87 ILE A CA 1
ATOM 683 C C . ILE A 1 87 ? -7.430 -7.164 1.647 1.00 90.06 87 ILE A C 1
ATOM 685 O O . ILE A 1 87 ? -6.807 -7.214 0.589 1.00 90.06 87 ILE A O 1
ATOM 689 N N . ILE A 1 88 ? -8.741 -7.410 1.709 1.00 92.06 88 ILE A N 1
ATOM 690 C CA . ILE A 1 88 ? -9.542 -7.873 0.571 1.00 92.06 88 ILE A CA 1
ATOM 691 C C . ILE A 1 88 ? -9.543 -6.837 -0.556 1.00 92.06 88 ILE A C 1
ATOM 693 O O . ILE A 1 88 ? -9.301 -7.206 -1.701 1.00 92.06 88 ILE A O 1
ATOM 697 N N . GLY A 1 89 ? -9.758 -5.554 -0.248 1.00 86.88 89 GLY A N 1
ATOM 698 C CA . GLY A 1 89 ? -9.747 -4.491 -1.262 1.00 86.88 89 GLY A CA 1
ATOM 699 C C . GLY A 1 89 ? -8.439 -4.472 -2.067 1.00 86.88 89 GLY A C 1
ATOM 700 O O . GLY A 1 89 ? -8.470 -4.691 -3.281 1.00 86.88 89 GLY A O 1
ATOM 701 N N . PRO A 1 90 ? -7.276 -4.323 -1.404 1.00 87.69 90 PRO A N 1
ATOM 702 C CA . PRO A 1 90 ? -5.979 -4.386 -2.074 1.00 87.69 90 PRO A CA 1
ATOM 703 C C . PRO A 1 90 ? -5.700 -5.702 -2.812 1.00 87.69 90 PRO A C 1
ATOM 705 O O . PRO A 1 90 ? -5.039 -5.676 -3.845 1.00 87.69 90 PRO A O 1
ATOM 708 N N . LEU A 1 91 ? -6.194 -6.851 -2.333 1.00 90.75 91 LEU A N 1
ATOM 709 C CA . LEU A 1 91 ? -5.982 -8.140 -3.005 1.00 90.75 91 LEU A CA 1
ATOM 710 C C . LEU A 1 91 ? -6.654 -8.231 -4.376 1.00 90.75 91 LEU A C 1
ATOM 712 O O . LEU A 1 91 ? -6.106 -8.869 -5.268 1.00 90.75 91 LEU A O 1
ATOM 716 N N . PHE A 1 92 ? -7.829 -7.632 -4.552 1.00 90.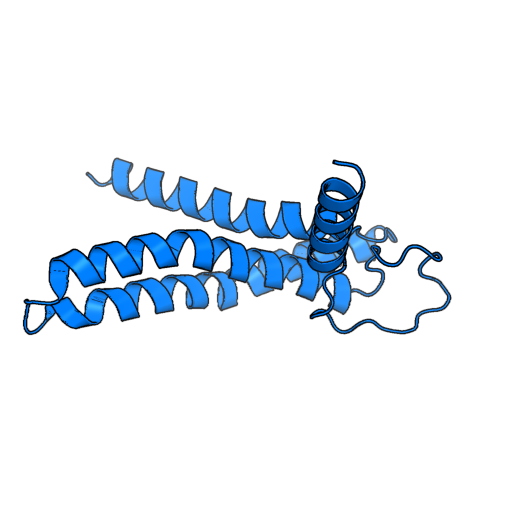50 92 PHE A N 1
ATOM 717 C CA . PHE A 1 92 ? -8.524 -7.664 -5.839 1.00 90.50 92 PHE A CA 1
ATOM 718 C C . PHE A 1 92 ? -8.130 -6.471 -6.709 1.00 90.50 92 PHE A C 1
ATOM 720 O O . PHE A 1 92 ? -7.651 -6.642 -7.829 1.00 90.50 92 PHE A O 1
ATOM 727 N N . GLU A 1 93 ? -8.305 -5.262 -6.180 1.00 89.38 93 GLU A N 1
ATOM 728 C CA . GLU A 1 93 ? -8.057 -4.026 -6.918 1.00 89.38 93 GLU A CA 1
ATOM 729 C C . GLU A 1 93 ? -6.560 -3.754 -7.042 1.00 89.38 93 GLU A C 1
ATOM 731 O O . GLU A 1 93 ? -6.048 -3.616 -8.152 1.00 89.38 93 GLU A O 1
ATOM 736 N N . GLY A 1 94 ? -5.851 -3.762 -5.911 1.00 91.06 94 GLY A N 1
ATOM 737 C CA . GLY A 1 94 ? -4.422 -3.458 -5.839 1.00 91.06 94 GLY A CA 1
ATOM 738 C C . GLY A 1 94 ? -3.569 -4.409 -6.674 1.00 91.06 94 GLY A C 1
ATOM 739 O O . GLY A 1 94 ? -2.578 -3.983 -7.261 1.00 91.06 94 GLY A O 1
ATOM 740 N N . VAL A 1 95 ? -3.953 -5.683 -6.794 1.00 94.88 95 VAL A N 1
ATOM 741 C CA . VAL A 1 95 ? -3.281 -6.634 -7.695 1.00 94.88 95 VAL A CA 1
ATOM 742 C C . VAL A 1 95 ? -3.374 -6.176 -9.150 1.00 94.88 95 VAL A C 1
ATOM 744 O O . VAL A 1 95 ? -2.348 -6.122 -9.837 1.00 94.88 95 VAL A O 1
ATOM 747 N 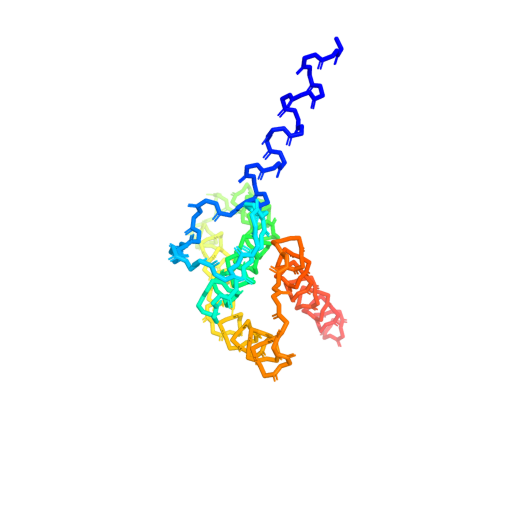N . LEU A 1 96 ? -4.578 -5.834 -9.616 1.00 95.12 96 LEU A N 1
ATOM 748 C CA . LEU A 1 96 ? -4.833 -5.477 -11.009 1.00 95.12 96 LEU A CA 1
ATOM 749 C C . LEU A 1 96 ? -4.207 -4.126 -11.372 1.00 95.12 96 LEU A C 1
ATOM 751 O O . LEU A 1 96 ? -3.512 -4.012 -12.383 1.00 95.12 96 LEU A O 1
ATOM 755 N N . THR A 1 97 ? -4.412 -3.108 -10.538 1.00 95.56 97 THR A N 1
ATOM 756 C CA . THR A 1 97 ? -3.867 -1.760 -10.752 1.00 95.56 97 THR A CA 1
ATOM 757 C C . THR A 1 97 ? -2.343 -1.761 -10.700 1.00 95.56 97 THR A C 1
ATOM 759 O O . THR A 1 97 ? -1.697 -1.140 -11.543 1.00 95.56 97 THR A O 1
ATOM 762 N N . SER A 1 98 ? -1.736 -2.510 -9.775 1.00 96.06 98 SER A N 1
ATOM 763 C CA . SER A 1 98 ? -0.276 -2.648 -9.706 1.00 96.06 98 SER A CA 1
ATOM 764 C C . SER A 1 98 ? 0.286 -3.351 -10.939 1.00 96.06 98 SER A C 1
ATOM 766 O O . SER A 1 98 ? 1.341 -2.957 -11.437 1.00 96.06 98 SER A O 1
ATOM 768 N N . ALA A 1 99 ? -0.408 -4.373 -11.457 1.00 96.44 99 ALA A N 1
ATOM 769 C CA . ALA A 1 99 ? 0.010 -5.072 -12.672 1.00 96.44 99 ALA A CA 1
ATOM 770 C C . ALA A 1 99 ? -0.047 -4.136 -13.883 1.00 96.44 99 ALA A C 1
ATOM 772 O O . ALA A 1 99 ? 0.867 -4.140 -14.706 1.00 96.44 99 ALA A O 1
ATOM 773 N N . ALA A 1 100 ? -1.077 -3.289 -13.963 1.00 97.25 100 ALA A N 1
ATOM 774 C CA . ALA A 1 100 ? -1.189 -2.276 -15.004 1.00 97.25 100 ALA A CA 1
ATOM 775 C C . ALA A 1 100 ? -0.026 -1.270 -14.948 1.00 97.25 100 ALA A C 1
ATOM 777 O O . ALA A 1 100 ? 0.610 -1.024 -15.972 1.00 97.25 100 ALA A O 1
ATOM 778 N N . ILE A 1 101 ? 0.318 -0.748 -13.764 1.00 96.25 101 ILE A N 1
ATOM 779 C CA . ILE A 1 101 ? 1.452 0.181 -13.599 1.00 96.25 101 ILE A CA 1
ATOM 780 C C . ILE A 1 101 ? 2.770 -0.487 -14.008 1.00 96.25 101 ILE A C 1
ATOM 782 O O . ILE A 1 101 ? 3.519 0.068 -14.814 1.00 96.25 101 ILE A O 1
ATOM 786 N N . ALA A 1 102 ? 3.044 -1.696 -13.513 1.00 95.50 102 ALA A N 1
ATOM 787 C CA . ALA A 1 102 ? 4.239 -2.451 -13.889 1.00 95.50 102 ALA A CA 1
ATOM 788 C C . ALA A 1 102 ? 4.283 -2.758 -15.395 1.00 95.50 102 ALA A C 1
ATOM 790 O O . ALA A 1 102 ? 5.347 -2.708 -16.015 1.00 95.50 102 ALA A O 1
ATOM 791 N N . GLY A 1 103 ? 3.124 -3.034 -15.997 1.00 94.94 103 GLY A N 1
ATOM 792 C CA . GLY A 1 103 ? 2.965 -3.252 -17.431 1.00 94.94 103 GLY A CA 1
ATOM 793 C C . GLY A 1 103 ? 3.332 -2.016 -18.247 1.00 94.94 103 GLY A C 1
ATOM 794 O O . GLY A 1 103 ? 4.067 -2.141 -19.223 1.00 94.94 103 GLY A O 1
ATOM 795 N N . VAL A 1 104 ? 2.909 -0.823 -17.818 1.00 96.44 104 VAL A N 1
ATOM 796 C CA . VAL A 1 104 ? 3.279 0.451 -18.461 1.00 96.44 104 VAL A CA 1
ATOM 797 C C . VAL A 1 104 ? 4.787 0.686 -18.389 1.00 96.44 104 VAL A C 1
ATOM 799 O O . VAL A 1 104 ? 5.397 0.990 -19.413 1.00 96.44 104 VAL A O 1
ATOM 802 N N . TYR A 1 105 ? 5.413 0.483 -17.225 1.00 94.06 105 TYR A N 1
ATOM 803 C CA . TYR A 1 105 ? 6.873 0.593 -17.095 1.00 94.06 105 TYR A CA 1
ATOM 804 C C . TYR A 1 105 ? 7.596 -0.394 -18.016 1.00 94.06 105 TYR A C 1
ATOM 806 O O . TYR A 1 105 ? 8.545 -0.022 -18.713 1.00 94.06 105 TYR A O 1
ATOM 814 N N . LYS A 1 106 ? 7.106 -1.638 -18.084 1.00 92.31 106 LYS A N 1
ATOM 815 C CA . LYS A 1 106 ? 7.694 -2.665 -18.944 1.00 92.31 106 LYS A CA 1
ATOM 816 C C . LYS A 1 106 ? 7.541 -2.339 -20.428 1.00 92.31 106 LYS A C 1
ATOM 818 O O . LYS A 1 106 ? 8.506 -2.500 -21.171 1.00 92.31 106 LYS A O 1
ATOM 823 N N . ALA A 1 107 ? 6.372 -1.859 -20.846 1.00 94.00 107 ALA A N 1
ATOM 824 C CA . ALA A 1 107 ? 6.108 -1.433 -22.218 1.00 94.00 107 ALA A CA 1
ATOM 825 C C . ALA A 1 107 ? 6.946 -0.206 -22.613 1.00 94.00 107 ALA A C 1
ATOM 827 O O . ALA A 1 107 ? 7.397 -0.112 -23.750 1.00 94.00 107 ALA A O 1
ATOM 828 N N . ALA A 1 108 ? 7.213 0.696 -21.665 1.00 92.62 108 ALA A N 1
ATOM 829 C CA . ALA A 1 108 ? 8.075 1.860 -21.859 1.00 92.62 108 ALA A CA 1
ATOM 830 C C . ALA A 1 108 ? 9.581 1.531 -21.830 1.00 92.62 108 ALA A C 1
ATOM 832 O O . ALA A 1 108 ? 10.400 2.419 -22.056 1.00 92.62 108 ALA A O 1
ATOM 833 N N . GLY A 1 109 ? 9.967 0.289 -21.510 1.00 88.38 109 GLY A N 1
ATOM 834 C CA . GLY A 1 109 ? 11.372 -0.102 -21.351 1.00 88.38 109 GLY A CA 1
ATOM 835 C C . GLY A 1 109 ? 12.083 0.608 -20.191 1.00 88.38 109 GLY A C 1
ATOM 836 O O . GLY A 1 109 ? 13.310 0.683 -20.181 1.00 88.38 109 GLY A O 1
ATOM 837 N N . LYS A 1 110 ? 11.327 1.145 -19.225 1.00 89.19 110 LYS A N 1
ATOM 838 C CA . LYS A 1 110 ? 11.840 1.933 -18.099 1.00 89.19 110 LYS A CA 1
ATOM 839 C C . LYS A 1 110 ? 11.896 1.064 -16.843 1.00 89.19 110 LYS A C 1
ATOM 841 O O . LYS A 1 110 ? 10.941 0.353 -16.539 1.00 89.19 110 LYS A O 1
ATOM 846 N N . SER A 1 111 ? 12.989 1.151 -16.088 1.00 88.44 111 SER A N 1
ATOM 847 C CA . SER A 1 111 ? 13.045 0.574 -14.743 1.00 88.44 111 SER A CA 1
ATOM 848 C C . SER A 1 111 ? 12.303 1.457 -13.737 1.00 88.44 111 SER A C 1
ATOM 850 O O . SER A 1 111 ? 12.231 2.678 -13.886 1.00 88.44 111 SER A O 1
ATOM 852 N N . MET A 1 112 ? 11.743 0.838 -12.703 1.00 89.06 112 MET A N 1
ATOM 853 C CA . MET A 1 112 ? 11.059 1.541 -11.621 1.00 89.06 112 MET A CA 1
ATOM 854 C C . MET A 1 112 ? 12.002 1.665 -10.429 1.00 89.06 112 MET A C 1
ATOM 856 O O . MET A 1 112 ? 12.657 0.696 -10.045 1.00 89.06 112 MET A O 1
ATOM 860 N N . PHE A 1 113 ? 12.091 2.837 -9.812 1.00 88.69 113 PHE A N 1
ATOM 861 C CA . PHE A 1 113 ? 12.747 2.948 -8.508 1.00 88.69 113 PHE A CA 1
ATOM 862 C C . PHE A 1 113 ? 11.800 2.485 -7.401 1.00 88.69 113 PHE A C 1
ATOM 864 O O . PHE A 1 113 ? 10.599 2.735 -7.457 1.00 88.69 113 PHE A O 1
ATOM 871 N N . SER A 1 114 ? 12.325 1.889 -6.333 1.00 87.81 114 SER A N 1
ATOM 872 C CA . SER A 1 114 ? 11.490 1.462 -5.206 1.00 87.81 114 SER A CA 1
ATOM 873 C C . SER A 1 114 ? 10.685 2.592 -4.552 1.00 87.81 114 SER A C 1
ATOM 875 O O . SER A 1 114 ? 9.613 2.348 -4.004 1.00 87.81 114 SER A O 1
ATOM 877 N N . LEU A 1 115 ? 11.178 3.835 -4.616 1.00 88.06 115 LEU A N 1
ATOM 878 C CA . LEU A 1 115 ? 10.425 5.013 -4.179 1.00 88.06 115 LEU A CA 1
ATOM 879 C C . LEU A 1 115 ? 9.196 5.270 -5.057 1.00 88.06 115 LEU A C 1
ATOM 881 O O . LEU A 1 115 ? 8.145 5.611 -4.529 1.00 88.06 115 LEU A O 1
ATOM 885 N N . GLU A 1 116 ? 9.301 5.076 -6.374 1.00 91.88 116 GLU A N 1
ATOM 886 C CA . GLU A 1 116 ? 8.146 5.175 -7.272 1.00 91.88 116 GLU A CA 1
ATOM 887 C C . GLU A 1 116 ? 7.127 4.085 -6.932 1.00 91.88 116 GLU A C 1
ATOM 889 O O . GLU A 1 116 ? 5.939 4.374 -6.818 1.00 91.88 116 GLU A O 1
ATOM 894 N N . ALA A 1 117 ? 7.589 2.856 -6.669 1.00 92.75 117 ALA A N 1
ATOM 895 C CA . ALA A 1 117 ? 6.717 1.766 -6.238 1.00 92.75 117 ALA A CA 1
ATOM 896 C C . ALA A 1 117 ? 5.958 2.105 -4.941 1.00 92.75 117 ALA A C 1
ATOM 898 O O . ALA A 1 117 ? 4.751 1.875 -4.854 1.00 92.75 117 ALA A O 1
ATOM 899 N N . LEU A 1 118 ? 6.648 2.705 -3.963 1.00 92.88 118 LEU A N 1
ATOM 900 C CA . LEU A 1 118 ? 6.042 3.208 -2.728 1.00 92.88 118 LEU A CA 1
ATOM 901 C C . LEU A 1 118 ? 4.993 4.279 -3.019 1.00 92.88 118 LEU A C 1
ATOM 903 O O . LEU A 1 118 ? 3.871 4.176 -2.528 1.00 92.88 118 LEU A O 1
ATOM 907 N N . VAL A 1 119 ? 5.334 5.286 -3.825 1.00 95.31 119 VAL A N 1
ATOM 908 C CA . VAL A 1 119 ? 4.423 6.390 -4.160 1.00 95.31 119 VAL A CA 1
ATOM 909 C C . VAL A 1 119 ? 3.174 5.872 -4.868 1.00 95.31 119 VAL A C 1
ATOM 911 O O . VAL A 1 119 ? 2.071 6.275 -4.505 1.00 95.31 119 VAL A O 1
ATOM 914 N N . TYR A 1 120 ? 3.309 4.948 -5.821 1.00 95.44 120 TYR A N 1
ATOM 915 C CA . TYR A 1 120 ? 2.157 4.356 -6.500 1.00 95.44 120 TYR A CA 1
ATOM 916 C C . TYR A 1 120 ? 1.312 3.488 -5.568 1.00 95.44 120 TYR A C 1
ATOM 918 O O . TYR A 1 120 ? 0.089 3.605 -5.593 1.00 95.44 120 TYR A O 1
ATOM 926 N N . GLY A 1 121 ? 1.933 2.659 -4.724 1.00 94.69 121 GLY A N 1
ATOM 927 C CA . GLY A 1 121 ? 1.203 1.818 -3.774 1.00 94.69 121 GLY A CA 1
ATOM 928 C C . GLY A 1 121 ? 0.435 2.646 -2.740 1.00 94.69 121 GLY A C 1
ATOM 929 O O . GLY A 1 121 ? -0.767 2.460 -2.559 1.00 94.69 121 GLY A O 1
ATOM 930 N N . VAL A 1 122 ? 1.099 3.619 -2.108 1.00 95.25 122 VAL A N 1
ATOM 931 C CA . VAL A 1 122 ? 0.471 4.545 -1.148 1.00 95.25 122 VAL A CA 1
ATOM 932 C C . VAL A 1 122 ? -0.588 5.411 -1.831 1.00 95.25 122 VAL A C 1
ATOM 934 O O . VAL A 1 122 ? -1.667 5.611 -1.276 1.00 95.25 122 VAL A O 1
ATOM 937 N N . GLY A 1 123 ? -0.301 5.901 -3.039 1.00 95.44 123 GLY A N 1
ATOM 938 C CA . GLY A 1 123 ? -1.204 6.745 -3.816 1.00 95.44 123 GLY A CA 1
ATOM 939 C C . GLY A 1 123 ? -2.519 6.048 -4.152 1.00 95.44 123 GLY A C 1
ATOM 940 O O . GLY A 1 123 ? -3.575 6.645 -3.972 1.00 95.44 123 GLY A O 1
ATOM 941 N N . GLN A 1 124 ? -2.480 4.775 -4.561 1.00 94.25 124 GLN A N 1
ATOM 942 C CA . GLN A 1 124 ? -3.696 3.990 -4.800 1.00 94.25 124 GLN A CA 1
ATOM 943 C C . GLN A 1 124 ? -4.562 3.892 -3.537 1.00 94.25 124 GLN A C 1
ATOM 945 O O . GLN A 1 124 ? -5.734 4.268 -3.571 1.00 94.25 124 GLN A O 1
ATOM 950 N N . SER A 1 125 ? -3.985 3.470 -2.408 1.00 93.56 125 SER A N 1
ATOM 951 C CA . SER A 1 125 ? -4.719 3.344 -1.141 1.00 93.56 125 SER A CA 1
ATOM 952 C C . SER A 1 125 ? -5.273 4.679 -0.646 1.00 93.56 125 SER A C 1
ATOM 954 O O . SER A 1 125 ? -6.399 4.732 -0.155 1.00 93.56 125 SER A O 1
ATOM 956 N N . LEU A 1 126 ? -4.514 5.768 -0.799 1.00 94.00 126 LEU A N 1
ATOM 957 C CA . LEU A 1 126 ? -4.957 7.109 -0.422 1.00 94.00 126 LEU A CA 1
ATOM 958 C C . LEU A 1 126 ? -6.125 7.586 -1.295 1.00 94.00 126 LEU A C 1
ATOM 960 O O . LEU A 1 126 ? -7.105 8.103 -0.765 1.00 94.00 126 LEU A O 1
ATOM 964 N N . CYS A 1 127 ? -6.061 7.379 -2.613 1.00 93.50 127 CYS A N 1
ATOM 965 C CA . CYS A 1 127 ? -7.159 7.701 -3.524 1.00 93.50 127 CYS A CA 1
ATOM 966 C C . CYS A 1 127 ? -8.430 6.920 -3.169 1.00 93.50 127 CYS A C 1
ATOM 968 O O . CYS A 1 127 ? -9.497 7.519 -3.040 1.00 93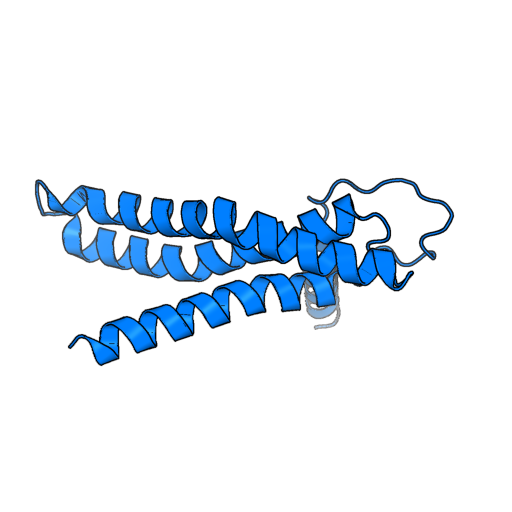.50 127 CYS A O 1
ATOM 970 N N . ILE A 1 128 ? -8.315 5.606 -2.945 1.00 91.00 128 ILE A N 1
ATOM 971 C CA . ILE A 1 128 ? -9.442 4.753 -2.537 1.00 91.00 128 ILE A CA 1
ATOM 972 C C . ILE A 1 128 ? -10.023 5.235 -1.206 1.00 91.00 128 ILE A C 1
ATOM 974 O O . ILE A 1 128 ? -11.243 5.343 -1.069 1.00 91.00 128 ILE A O 1
ATOM 978 N N . PHE A 1 129 ? -9.171 5.570 -0.234 1.00 89.75 129 PHE A N 1
ATOM 979 C CA . PHE A 1 129 ? -9.595 6.092 1.062 1.00 89.75 129 PHE A CA 1
ATOM 980 C C . PHE A 1 129 ? -10.374 7.408 0.924 1.00 89.75 129 PHE A C 1
ATOM 982 O O . PHE A 1 129 ? -11.470 7.532 1.473 1.00 89.75 129 PHE A O 1
ATOM 989 N N . ILE A 1 130 ? -9.859 8.363 0.142 1.00 91.38 130 ILE A N 1
ATOM 990 C CA . ILE A 1 130 ? -10.522 9.650 -0.113 1.00 91.38 130 ILE A CA 1
ATOM 991 C C . ILE A 1 130 ? -11.874 9.432 -0.798 1.00 91.38 130 ILE A C 1
ATOM 993 O O . ILE A 1 130 ? -12.880 9.967 -0.338 1.00 91.38 130 ILE A O 1
ATOM 997 N N . ILE A 1 131 ? -11.930 8.620 -1.857 1.00 91.25 131 ILE A N 1
ATOM 998 C CA . ILE A 1 131 ? -13.181 8.321 -2.573 1.00 91.25 131 ILE A CA 1
ATOM 999 C C . ILE A 1 131 ? -14.192 7.651 -1.637 1.00 91.25 131 ILE A C 1
ATOM 1001 O O . ILE A 1 131 ? -15.370 8.007 -1.646 1.00 91.25 131 ILE A O 1
ATOM 1005 N N . SER A 1 132 ? -13.741 6.715 -0.801 1.00 88.38 132 SER A N 1
ATOM 1006 C CA . SER A 1 132 ? -14.591 6.029 0.177 1.00 88.38 132 SER A CA 1
ATOM 1007 C C . SER A 1 132 ? -15.181 7.010 1.189 1.00 88.38 132 SER A C 1
ATOM 1009 O O . SER A 1 132 ? -16.382 6.974 1.453 1.00 88.38 132 SER A O 1
ATOM 1011 N N . PHE A 1 133 ? -14.363 7.929 1.706 1.00 86.44 133 PHE A N 1
ATOM 1012 C CA . PHE A 1 133 ? -14.810 8.972 2.624 1.00 86.44 133 PHE A CA 1
ATOM 1013 C C . PHE A 1 133 ? -15.815 9.928 1.964 1.00 86.44 133 PHE A C 1
ATOM 1015 O O . PHE A 1 133 ? -16.886 10.176 2.517 1.00 86.44 133 PHE A O 1
ATOM 1022 N N . LEU A 1 134 ? -15.512 10.409 0.752 1.00 90.81 134 LEU A N 1
ATOM 1023 C CA . LEU A 1 134 ? -16.398 11.288 -0.018 1.00 90.81 134 LEU A CA 1
ATOM 1024 C C . LEU A 1 134 ? -17.736 10.618 -0.343 1.00 90.81 134 LEU A C 1
ATOM 1026 O O . LEU A 1 134 ? -18.779 11.263 -0.271 1.00 90.81 134 LEU A O 1
ATOM 1030 N N . ARG A 1 135 ? -17.728 9.322 -0.670 1.00 89.81 135 ARG A N 1
ATOM 1031 C CA . ARG A 1 135 ? -18.951 8.563 -0.949 1.00 89.81 135 ARG A CA 1
ATOM 1032 C C . ARG A 1 135 ? -19.841 8.462 0.283 1.00 89.81 135 ARG A C 1
ATOM 1034 O O . ARG A 1 135 ? -21.040 8.672 0.161 1.00 89.81 135 ARG A O 1
ATOM 1041 N N . ILE A 1 136 ? -19.265 8.148 1.445 1.00 86.25 136 ILE A N 1
ATOM 1042 C CA . ILE A 1 136 ? -20.012 8.090 2.708 1.00 86.25 136 ILE A CA 1
ATOM 1043 C C . ILE A 1 136 ? -20.632 9.458 3.001 1.00 86.25 136 ILE A C 1
ATOM 1045 O O . ILE A 1 136 ? -21.830 9.528 3.261 1.00 86.25 136 ILE A O 1
ATOM 1049 N N . LEU A 1 137 ? -19.849 10.534 2.870 1.00 80.62 137 LEU A N 1
ATOM 1050 C CA . LEU A 1 137 ? -20.326 11.905 3.057 1.00 80.62 137 LEU A CA 1
ATOM 1051 C C . LEU A 1 137 ? -21.478 12.266 2.107 1.00 80.62 137 LEU A C 1
ATOM 1053 O O . LEU A 1 137 ? -22.406 12.936 2.526 1.00 80.62 137 LEU A O 1
ATOM 1057 N N . ALA A 1 138 ? -21.445 11.806 0.855 1.00 84.88 138 ALA A N 1
ATOM 1058 C CA . ALA A 1 138 ? -22.518 12.052 -0.111 1.00 84.88 138 ALA A CA 1
ATOM 1059 C C . ALA A 1 138 ? -23.816 11.271 0.181 1.00 84.88 138 ALA A C 1
ATOM 1061 O O . ALA A 1 138 ? -24.856 11.587 -0.390 1.00 84.88 138 ALA A O 1
ATOM 1062 N N . THR A 1 139 ? -23.755 10.227 1.013 1.00 85.81 139 THR A N 1
ATOM 1063 C CA . THR A 1 139 ? -24.914 9.393 1.389 1.00 85.81 139 THR A CA 1
ATOM 1064 C C . THR A 1 139 ? -25.498 9.715 2.766 1.00 85.81 139 THR A C 1
ATOM 1066 O O . THR A 1 139 ? -26.491 9.097 3.149 1.00 85.81 139 THR A O 1
ATOM 1069 N N . LEU A 1 140 ? -24.872 10.637 3.501 1.00 71.25 140 LEU A N 1
ATOM 1070 C CA . LEU A 1 140 ? -25.326 11.176 4.787 1.00 71.25 140 LEU A CA 1
ATOM 1071 C C . LEU A 1 140 ? -26.087 12.485 4.568 1.00 71.25 140 LEU A C 1
ATOM 1073 O O . LEU A 1 140 ? -27.118 12.658 5.253 1.00 71.25 140 LEU A O 1
#

Foldseek 3Di:
DVVVVVVVVVVVCVVQLPPVQDDDPDPPPPPDSFWAQDLSSQLCLLLVLLLVLLCVVLVVVLVVQCVVCVPPPPSNCVSVVSNCCSRVCSVVPVNVVSSVVSVVCVVVSHIDGSVNSNCNSNVVNVVVVVVVVVVVVVVD

Radius of gyration: 18.35 Å; chains: 1; bounding box: 52×25×48 Å

InterPro domains:
  IPR019334 Transmembrane protein 170A/B/YPR153W-like [PF10190] (36-140)
  IPR019334 Transmembrane protein 170A/B/YPR153W-like [PTHR22779] (6-140)

pLDDT: mean 85.69, std 10.45, range [56.88, 97.25]

Secondary structure (DSSP, 8-state):
-HHHHHHHHHHHHHHHTTTTS-----TTS-S-TTEE-SHHHHHHHHHHHHHHHHHHHHHHHHHHHHHHHTT-TTGGGHHHHHHHHHHHHIIIIIHHHHHHHHHHHHHTTPPEEHHHHHHHHHHHHHHHHHHHHHHHHHH-

Organism: Triplophysa rosa (NCBI:txid992332)